Protein AF-A0A7K2P2Z9-F1 (afdb_monomer_lite)

Sequence (95 aa):
ADAFGSALAPVACEARIVERDGGLELGLLARYTSRPPTVELYTDTIDLAERVVDARGWRDWYPPGSVRAAALAHEAVHVHLHHGPAKAALKRALG

Foldseek 3Di:
DVVLVVPDDQFAQPAAEDEDAPCVVVVDQWDFDVVPTYIYGHVNVLVVVVVVCVVVVVCVVQPPCSSVVVRRSVNRVVCCCPPHPVVVVVVVVVD

Radius of gyration: 15.0 Å; chains: 1; bounding box: 35×28×38 Å

Structure (mmCIF, N/CA/C/O backbone):
data_AF-A0A7K2P2Z9-F1
#
_entry.id   AF-A0A7K2P2Z9-F1
#
loop_
_atom_site.group_PDB
_atom_site.id
_atom_site.type_symbol
_atom_site.label_atom_id
_atom_site.label_alt_id
_atom_site.label_comp_id
_atom_site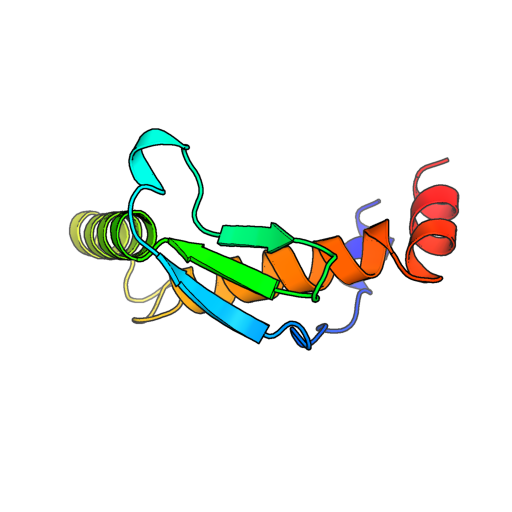.label_asym_id
_atom_site.label_entity_id
_atom_site.label_seq_id
_atom_site.pdbx_PDB_ins_code
_atom_site.Cartn_x
_atom_site.Cartn_y
_atom_site.Cartn_z
_atom_site.occupancy
_atom_site.B_iso_or_equiv
_atom_site.auth_seq_id
_atom_site.auth_comp_id
_atom_site.auth_asym_id
_atom_site.auth_atom_id
_atom_site.pdbx_PDB_model_num
ATOM 1 N N . ALA A 1 1 ? -1.915 -4.751 -22.361 1.00 70.62 1 ALA A N 1
ATOM 2 C CA . ALA A 1 1 ? -1.636 -4.418 -20.948 1.00 70.62 1 ALA A CA 1
ATOM 3 C C . ALA A 1 1 ? -1.896 -5.611 -20.026 1.00 70.62 1 ALA A C 1
ATOM 5 O O . ALA A 1 1 ? -0.964 -6.054 -19.369 1.00 70.62 1 ALA A O 1
ATOM 6 N N . ASP A 1 2 ? -3.103 -6.181 -20.035 1.00 82.62 2 ASP A N 1
ATOM 7 C CA . ASP A 1 2 ? -3.527 -7.220 -19.078 1.00 82.62 2 ASP A CA 1
ATOM 8 C C . ASP A 1 2 ? -2.620 -8.456 -19.062 1.00 82.62 2 ASP A C 1
ATOM 10 O O . ASP A 1 2 ? -2.115 -8.831 -18.010 1.00 82.62 2 ASP A O 1
ATOM 14 N N . ALA A 1 3 ? -2.300 -9.016 -20.234 1.00 86.50 3 ALA A N 1
ATOM 15 C CA . ALA A 1 3 ? -1.401 -10.169 -20.341 1.00 86.50 3 ALA A CA 1
ATOM 16 C C . ALA A 1 3 ? 0.008 -9.903 -19.773 1.00 86.50 3 ALA A C 1
ATOM 18 O O . ALA A 1 3 ? 0.629 -10.810 -19.226 1.00 86.50 3 ALA A O 1
ATOM 19 N N . PHE A 1 4 ? 0.509 -8.665 -19.872 1.00 85.69 4 PHE A N 1
ATOM 20 C CA . PHE A 1 4 ? 1.789 -8.286 -19.268 1.00 85.69 4 PHE A CA 1
ATOM 21 C C . PHE A 1 4 ? 1.683 -8.258 -17.740 1.00 85.69 4 PHE A C 1
ATOM 23 O O . PHE A 1 4 ? 2.544 -8.809 -17.063 1.00 85.69 4 PHE A O 1
ATOM 30 N N . GLY A 1 5 ? 0.616 -7.654 -17.204 1.00 84.00 5 GLY A N 1
ATOM 31 C CA . GLY A 1 5 ? 0.368 -7.601 -15.763 1.00 84.00 5 GLY A CA 1
ATOM 32 C C . GLY A 1 5 ? 0.193 -8.990 -15.147 1.00 84.00 5 GLY A C 1
ATOM 33 O O . GLY A 1 5 ? 0.817 -9.287 -14.135 1.00 84.00 5 GLY A O 1
ATOM 34 N N . SER A 1 6 ? -0.581 -9.872 -15.787 1.00 86.75 6 SER A N 1
ATOM 35 C CA . SER A 1 6 ? -0.805 -11.244 -15.308 1.00 86.75 6 SER A CA 1
ATOM 36 C C . SER A 1 6 ? 0.445 -12.127 -15.348 1.00 86.75 6 SER A C 1
ATOM 38 O O . SER A 1 6 ? 0.534 -13.081 -14.583 1.00 86.75 6 SER A O 1
ATOM 40 N N . ALA A 1 7 ? 1.399 -11.831 -16.236 1.00 88.31 7 ALA A N 1
ATOM 41 C CA . ALA A 1 7 ? 2.663 -12.558 -16.339 1.00 88.31 7 ALA A CA 1
ATOM 42 C C . ALA A 1 7 ? 3.776 -11.971 -15.452 1.00 88.31 7 ALA A C 1
ATOM 44 O O . ALA A 1 7 ? 4.873 -12.533 -15.400 1.00 88.31 7 ALA A O 1
ATOM 45 N N . LEU A 1 8 ? 3.533 -10.836 -14.785 1.00 86.12 8 LEU A N 1
ATOM 46 C CA . LEU A 1 8 ? 4.540 -10.190 -13.955 1.00 86.12 8 LEU A CA 1
ATOM 47 C C . LEU A 1 8 ? 4.799 -11.043 -12.710 1.00 86.12 8 LEU A C 1
ATOM 49 O O . LEU A 1 8 ? 3.909 -11.265 -11.890 1.00 86.12 8 LEU A O 1
ATOM 53 N N . ALA A 1 9 ? 6.037 -11.513 -12.568 1.00 87.81 9 ALA A N 1
ATOM 54 C CA . ALA A 1 9 ? 6.455 -12.212 -11.363 1.00 87.81 9 ALA A CA 1
ATOM 55 C C . ALA A 1 9 ? 6.352 -11.274 -10.144 1.00 87.81 9 ALA A C 1
ATOM 57 O O . ALA A 1 9 ? 6.607 -10.074 -10.283 1.00 87.81 9 ALA A O 1
ATOM 58 N N . PRO A 1 10 ? 6.028 -11.796 -8.946 1.00 85.00 10 PRO A N 1
ATOM 59 C CA . PRO A 1 10 ? 6.076 -11.008 -7.723 1.00 85.00 10 PRO A CA 1
ATOM 60 C C . PRO A 1 10 ? 7.439 -10.330 -7.561 1.00 85.00 10 PRO A C 1
ATOM 62 O O . PRO A 1 10 ? 8.481 -10.978 -7.670 1.00 85.00 10 PRO A O 1
ATOM 65 N N . VAL A 1 11 ? 7.427 -9.024 -7.296 1.00 87.75 11 VAL A N 1
ATOM 66 C CA . VAL A 1 11 ? 8.642 -8.233 -7.084 1.00 87.75 11 VAL A CA 1
ATOM 67 C C . VAL A 1 11 ? 8.756 -7.897 -5.605 1.00 87.75 11 VAL A C 1
ATOM 69 O O . VAL A 1 11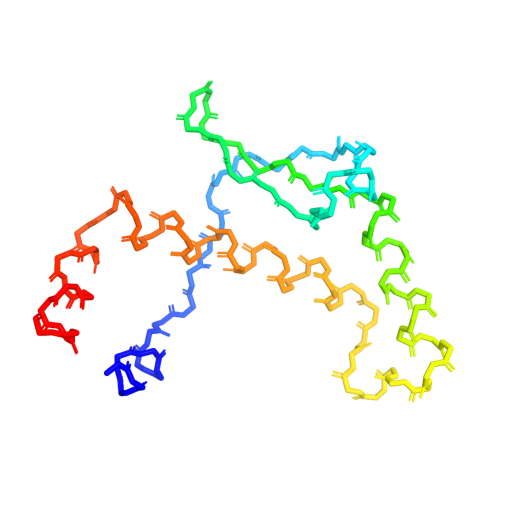 ? 7.825 -7.351 -5.014 1.00 87.75 11 VAL A O 1
ATOM 72 N N . ALA A 1 12 ? 9.899 -8.219 -5.005 1.00 84.38 12 ALA A N 1
ATOM 73 C CA . ALA A 1 12 ? 10.188 -7.832 -3.632 1.00 84.38 12 ALA A CA 1
ATOM 74 C C . ALA A 1 12 ? 10.534 -6.336 -3.547 1.00 84.38 12 ALA A C 1
ATOM 76 O O . ALA A 1 12 ? 11.208 -5.786 -4.419 1.00 84.38 12 ALA A O 1
ATOM 77 N N . CYS A 1 13 ? 10.101 -5.676 -2.472 1.00 84.75 13 CYS A N 1
ATOM 78 C CA . CYS A 1 13 ? 10.533 -4.315 -2.168 1.00 84.75 13 CYS A CA 1
ATOM 79 C C . CYS A 1 13 ? 11.950 -4.345 -1.579 1.00 84.75 13 CYS A C 1
ATOM 81 O O . CYS A 1 13 ? 12.130 -4.731 -0.427 1.00 84.75 13 CYS A O 1
ATOM 83 N N . GLU A 1 14 ? 12.948 -3.913 -2.350 1.00 88.62 14 GLU A N 1
ATOM 84 C CA . GLU A 1 14 ? 14.343 -3.800 -1.883 1.00 88.62 14 GLU A CA 1
ATOM 85 C C . GLU A 1 14 ? 14.658 -2.442 -1.234 1.00 88.62 14 GLU A C 1
ATOM 87 O O . GLU A 1 14 ? 15.699 -2.263 -0.603 1.00 88.62 14 GLU A O 1
ATOM 92 N N . ALA A 1 15 ? 13.764 -1.464 -1.387 1.00 91.56 15 ALA A N 1
ATOM 93 C CA . ALA A 1 15 ? 13.915 -0.146 -0.790 1.00 91.56 15 ALA A CA 1
ATOM 94 C C . ALA A 1 15 ? 13.798 -0.210 0.738 1.00 91.56 15 ALA A C 1
ATOM 96 O O . ALA A 1 15 ? 13.031 -1.002 1.292 1.00 91.56 15 ALA A O 1
ATOM 97 N N . ARG A 1 16 ? 14.513 0.681 1.433 1.00 95.38 16 ARG A N 1
ATOM 98 C CA . ARG A 1 16 ? 14.392 0.813 2.887 1.00 95.38 16 ARG A CA 1
ATOM 99 C C . ARG A 1 16 ? 12.965 1.232 3.243 1.00 95.38 16 ARG A C 1
ATOM 101 O O . ARG A 1 16 ? 12.507 2.265 2.774 1.00 95.38 16 ARG A O 1
ATOM 108 N N . ILE A 1 17 ? 12.290 0.490 4.114 1.00 97.00 17 ILE A N 1
ATOM 109 C CA . ILE A 1 17 ? 10.951 0.861 4.590 1.00 97.00 17 ILE A CA 1
ATOM 110 C C . ILE A 1 17 ? 11.086 1.777 5.807 1.00 97.00 17 ILE A C 1
ATOM 112 O O . ILE A 1 17 ? 11.862 1.497 6.725 1.00 97.00 17 ILE A O 1
ATOM 116 N N . VAL A 1 18 ? 10.343 2.879 5.811 1.00 97.81 18 VAL A N 1
ATOM 117 C CA . VAL A 1 18 ? 10.298 3.844 6.908 1.00 97.81 18 VAL A CA 1
ATOM 118 C C . VAL A 1 18 ? 8.848 4.197 7.201 1.00 97.81 18 VAL A C 1
ATOM 120 O O . VAL A 1 18 ? 8.126 4.636 6.315 1.00 97.81 18 VAL A O 1
ATOM 123 N N . GLU A 1 19 ? 8.431 4.038 8.452 1.00 98.12 19 GLU A N 1
ATOM 124 C CA . GLU A 1 19 ? 7.079 4.392 8.886 1.00 98.12 19 GLU A CA 1
ATOM 125 C C . GLU A 1 19 ? 6.966 5.896 9.174 1.00 98.12 19 GLU A C 1
ATOM 127 O O . GLU A 1 19 ? 7.907 6.541 9.669 1.00 98.12 19 GLU A O 1
ATOM 132 N N . ARG A 1 20 ? 5.827 6.467 8.785 1.00 97.88 20 ARG A N 1
ATOM 133 C CA . ARG A 1 20 ? 5.489 7.890 8.879 1.00 97.88 20 ARG A CA 1
ATOM 134 C C . ARG A 1 20 ? 3.997 8.046 9.158 1.00 97.88 20 ARG A C 1
ATOM 136 O O . ARG A 1 20 ? 3.220 7.180 8.794 1.00 97.88 20 ARG A O 1
ATOM 143 N N . ASP A 1 21 ? 3.608 9.184 9.711 1.00 96.25 21 ASP A N 1
ATOM 144 C CA . ASP A 1 21 ? 2.211 9.630 9.736 1.00 96.25 21 ASP A CA 1
ATOM 145 C C . ASP A 1 21 ? 1.980 10.717 8.670 1.00 96.25 21 ASP A C 1
ATOM 147 O O . ASP A 1 21 ? 2.904 11.075 7.929 1.00 96.25 21 ASP A O 1
ATOM 151 N N . GLY A 1 22 ? 0.756 11.247 8.584 1.00 97.12 22 GLY A N 1
ATOM 152 C CA . GLY A 1 22 ? 0.375 12.303 7.640 1.00 97.12 22 GLY A CA 1
ATOM 153 C C . GLY A 1 22 ? -0.044 11.774 6.268 1.00 97.12 22 GLY A C 1
ATOM 154 O O . GLY A 1 22 ? -0.282 12.556 5.347 1.00 97.12 22 GLY A O 1
ATOM 155 N N . GLY A 1 23 ? -0.165 10.453 6.102 1.00 97.56 23 GLY A N 1
ATOM 156 C CA . GLY A 1 23 ? -0.663 9.873 4.860 1.00 97.56 23 GLY A CA 1
ATOM 157 C C . GLY A 1 23 ? -2.113 10.250 4.593 1.00 97.56 23 GLY A C 1
ATOM 158 O O . GLY A 1 23 ? -2.488 10.394 3.433 1.00 97.56 23 GLY A O 1
ATOM 159 N N . LEU A 1 24 ? -2.915 10.483 5.638 1.00 97.69 24 LEU A N 1
ATOM 160 C CA . LEU A 1 24 ? -4.329 10.831 5.481 1.00 97.69 24 LEU A CA 1
ATOM 161 C C . LEU A 1 24 ? -4.503 12.194 4.810 1.00 97.69 24 LEU A C 1
ATOM 163 O O . LEU A 1 24 ? -5.361 12.358 3.946 1.00 97.69 24 LEU A O 1
ATOM 167 N N . GLU A 1 25 ? -3.657 13.154 5.176 1.00 97.56 25 GLU A N 1
ATOM 168 C CA . GLU A 1 25 ? -3.635 14.502 4.602 1.00 97.56 25 GLU A CA 1
ATOM 169 C C . GLU A 1 25 ? -3.142 14.480 3.150 1.00 97.56 25 GLU A C 1
ATOM 171 O O . GLU A 1 25 ? -3.598 15.262 2.316 1.00 97.56 25 GLU A O 1
ATOM 176 N N . LEU A 1 26 ? -2.226 13.558 2.842 1.00 96.88 26 LEU A N 1
ATOM 177 C CA . LEU A 1 26 ? -1.655 13.372 1.509 1.00 96.88 26 LEU A CA 1
ATOM 178 C C . LEU A 1 26 ? -2.490 12.445 0.610 1.00 96.88 26 LEU A C 1
ATOM 180 O O . LEU A 1 26 ? -2.267 12.415 -0.600 1.00 96.88 26 LEU A O 1
ATOM 184 N N . GLY A 1 27 ? -3.422 11.677 1.178 1.00 96.81 27 GLY A N 1
ATOM 185 C CA . GLY A 1 27 ? -4.142 10.609 0.486 1.00 96.81 27 GLY A CA 1
ATOM 186 C C . GLY A 1 27 ? -3.243 9.440 0.060 1.00 96.81 27 GLY A C 1
ATOM 187 O O . GLY A 1 27 ? -3.460 8.867 -1.007 1.00 96.81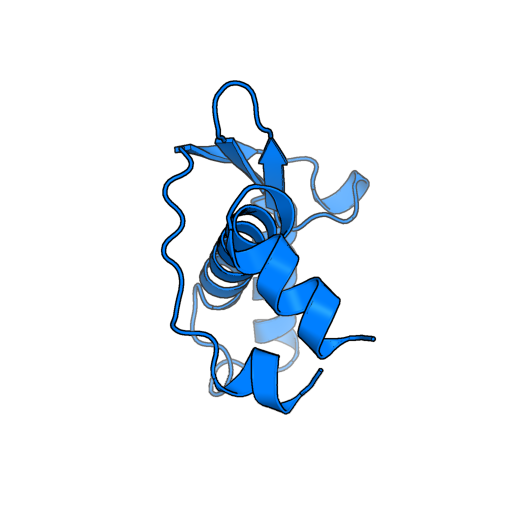 27 GLY A O 1
ATOM 188 N N . LEU A 1 28 ? -2.220 9.099 0.852 1.00 97.56 28 LEU A N 1
ATOM 189 C CA . LEU A 1 28 ? -1.205 8.097 0.511 1.00 97.56 28 LEU A CA 1
ATOM 190 C C . LEU A 1 28 ? -1.136 6.968 1.542 1.00 97.56 28 LEU A C 1
ATOM 192 O O . LEU A 1 28 ? -1.051 7.208 2.739 1.00 97.56 28 LEU A O 1
ATOM 196 N N . LEU A 1 29 ? -1.077 5.725 1.056 1.00 97.88 29 LEU A N 1
ATOM 197 C CA . LEU A 1 29 ? -0.746 4.543 1.869 1.00 97.88 29 LEU A CA 1
ATOM 198 C C . LEU A 1 29 ? 0.771 4.353 1.975 1.00 97.88 29 LEU A C 1
ATOM 200 O O . LEU A 1 29 ? 1.296 3.991 3.026 1.00 97.88 29 LEU A O 1
ATOM 204 N N . ALA A 1 30 ? 1.474 4.601 0.872 1.00 97.81 30 ALA A N 1
ATOM 205 C CA . ALA A 1 30 ? 2.920 4.549 0.783 1.00 97.81 30 ALA A CA 1
ATOM 206 C C . ALA A 1 30 ? 3.422 5.501 -0.309 1.00 97.81 30 ALA A C 1
ATOM 208 O O . ALA A 1 30 ? 2.638 6.015 -1.111 1.00 97.81 30 ALA A O 1
ATOM 209 N N . ARG A 1 31 ? 4.732 5.751 -0.315 1.00 95.81 31 ARG A N 1
ATOM 210 C CA . ARG A 1 31 ? 5.419 6.479 -1.380 1.00 95.81 31 ARG A CA 1
ATOM 211 C C . ARG A 1 31 ? 6.880 6.069 -1.478 1.00 95.81 31 ARG A C 1
ATOM 213 O O . ARG A 1 31 ? 7.621 6.152 -0.498 1.00 95.81 31 ARG A O 1
ATOM 220 N N . TYR A 1 32 ? 7.329 5.735 -2.682 1.00 94.56 32 TYR A N 1
ATOM 221 C CA . TYR A 1 32 ? 8.747 5.576 -2.980 1.00 94.56 32 TYR A CA 1
ATOM 222 C C . TYR A 1 32 ? 9.481 6.915 -3.179 1.00 94.56 32 TYR A C 1
ATOM 224 O O . TYR A 1 32 ? 9.023 7.822 -3.877 1.00 94.56 32 TYR A O 1
ATOM 232 N N . THR A 1 33 ? 10.693 7.005 -2.634 1.00 92.31 33 THR A N 1
ATOM 233 C CA . THR A 1 33 ? 11.676 8.062 -2.892 1.00 92.31 33 THR A CA 1
ATOM 234 C C . THR A 1 33 ? 12.997 7.435 -3.344 1.00 92.31 33 THR A C 1
ATOM 236 O O . THR A 1 33 ? 13.365 6.346 -2.913 1.00 92.31 33 THR A O 1
ATOM 239 N N . SER A 1 34 ? 13.716 8.090 -4.260 1.00 88.81 34 SER A N 1
ATOM 240 C CA . SER A 1 34 ? 14.821 7.457 -5.001 1.00 88.81 34 SER A CA 1
ATOM 241 C C . SER A 1 34 ? 16.229 7.725 -4.452 1.00 88.81 34 SER A C 1
ATOM 243 O O . SER A 1 34 ? 17.186 7.129 -4.948 1.00 88.81 34 SER A O 1
ATOM 245 N N . ARG A 1 35 ? 16.402 8.624 -3.468 1.00 88.56 35 ARG A N 1
ATOM 246 C CA . ARG A 1 35 ? 17.725 9.077 -2.985 1.00 88.56 35 ARG A CA 1
ATOM 247 C C . ARG A 1 35 ? 17.736 9.342 -1.463 1.00 88.56 35 ARG A C 1
ATOM 249 O O . ARG A 1 35 ? 17.478 10.476 -1.066 1.00 88.56 35 ARG A O 1
ATOM 256 N N . PRO A 1 36 ? 18.087 8.346 -0.622 1.00 89.81 36 PRO A N 1
ATOM 257 C CA . PRO A 1 36 ? 18.297 6.936 -0.971 1.00 89.81 36 PRO A CA 1
ATOM 258 C C . PRO A 1 36 ? 16.964 6.218 -1.265 1.00 89.81 36 PRO A C 1
ATOM 260 O O . PRO A 1 36 ? 15.926 6.692 -0.803 1.00 89.81 36 PRO A O 1
ATOM 263 N N . PRO A 1 37 ? 16.973 5.079 -1.987 1.00 92.56 37 PRO A N 1
ATOM 264 C CA . PRO A 1 37 ? 15.790 4.244 -2.208 1.00 92.56 37 PRO A CA 1
ATOM 265 C C . PRO A 1 37 ? 15.053 3.922 -0.902 1.00 92.56 37 PRO A C 1
ATOM 267 O O . PRO A 1 37 ? 15.533 3.137 -0.081 1.00 92.56 37 PRO A O 1
ATOM 270 N N . THR A 1 38 ? 13.894 4.547 -0.708 1.00 95.69 38 THR A N 1
ATOM 271 C CA . THR A 1 38 ? 13.115 4.467 0.531 1.00 95.69 38 THR A CA 1
ATOM 272 C C . THR A 1 38 ? 11.633 4.401 0.204 1.00 95.69 38 THR A C 1
ATOM 274 O O . THR A 1 38 ? 11.152 5.202 -0.591 1.00 95.69 38 THR A O 1
ATOM 277 N N . VAL A 1 39 ? 10.903 3.491 0.840 1.00 96.88 39 VAL A N 1
ATOM 278 C CA . VAL A 1 39 ? 9.440 3.503 0.873 1.00 96.88 39 VAL A CA 1
ATOM 279 C C . VAL A 1 39 ? 9.003 4.098 2.201 1.00 96.88 39 VAL A C 1
ATOM 281 O O . VAL A 1 39 ? 9.246 3.524 3.262 1.00 96.88 39 VAL A O 1
ATOM 284 N N . GLU A 1 40 ? 8.368 5.261 2.136 1.00 97.88 40 GLU A N 1
ATOM 285 C CA . GLU A 1 40 ? 7.633 5.831 3.258 1.00 97.88 40 GLU A CA 1
ATOM 286 C C . GLU A 1 40 ? 6.282 5.120 3.333 1.00 97.88 40 GLU A C 1
ATOM 288 O O . GLU A 1 40 ? 5.524 5.159 2.369 1.00 97.88 40 GLU A O 1
ATOM 293 N N . LEU A 1 41 ? 6.002 4.435 4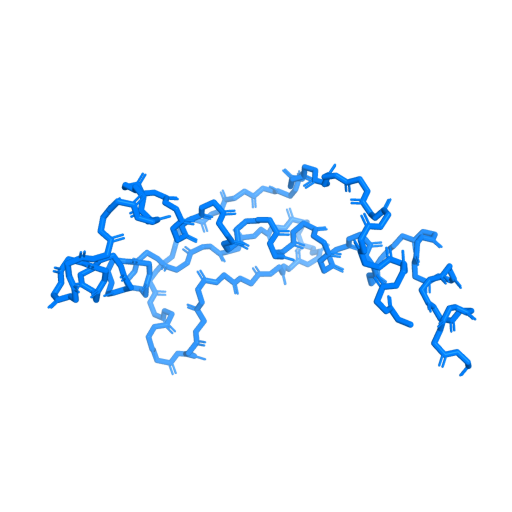.440 1.00 98.12 41 LEU A N 1
ATOM 294 C CA . LEU A 1 41 ? 4.729 3.766 4.698 1.00 98.12 41 LEU A CA 1
ATOM 295 C C . LEU A 1 41 ? 3.942 4.596 5.712 1.00 98.12 41 LEU A C 1
ATOM 297 O O . LEU A 1 41 ? 4.441 4.833 6.815 1.00 98.12 41 LEU A O 1
ATOM 301 N N . TYR A 1 42 ? 2.735 5.022 5.348 1.00 98.56 42 TYR A N 1
ATOM 302 C CA . TYR A 1 42 ? 1.953 5.937 6.173 1.00 98.56 42 TYR A CA 1
ATOM 303 C C . TYR A 1 42 ? 1.003 5.190 7.116 1.00 98.56 42 TYR A C 1
ATOM 305 O O . TYR A 1 42 ? -0.064 4.727 6.706 1.00 98.56 42 TYR A O 1
ATOM 313 N N . THR A 1 43 ? 1.404 5.037 8.377 1.00 98.19 43 THR A N 1
ATOM 314 C CA . THR A 1 43 ? 0.728 4.192 9.372 1.00 98.19 43 THR A CA 1
ATOM 315 C C . THR A 1 43 ? -0.687 4.655 9.687 1.00 98.19 43 THR A C 1
ATOM 317 O O . THR A 1 43 ? -1.593 3.830 9.735 1.00 98.19 43 THR A O 1
ATOM 320 N N . ASP A 1 44 ? -0.915 5.963 9.781 1.00 98.31 44 ASP A N 1
ATOM 321 C CA . ASP A 1 44 ? -2.240 6.557 9.993 1.00 98.31 44 ASP A CA 1
ATOM 322 C C . ASP A 1 44 ? -3.284 6.127 8.941 1.00 98.31 44 ASP A C 1
ATOM 324 O O . ASP A 1 44 ? -4.447 5.850 9.260 1.00 98.31 44 ASP A O 1
ATOM 328 N N . THR A 1 45 ? -2.857 6.027 7.684 1.00 98.31 45 THR A N 1
ATOM 329 C CA . THR A 1 45 ? -3.708 5.656 6.546 1.00 98.31 45 THR A CA 1
ATOM 330 C C . THR A 1 45 ? -3.882 4.151 6.449 1.00 98.31 45 THR A C 1
ATOM 332 O O . THR A 1 45 ? -4.986 3.680 6.166 1.00 98.31 45 THR A O 1
ATOM 335 N N . ILE A 1 46 ? -2.821 3.389 6.734 1.00 98.25 46 ILE A N 1
ATOM 336 C CA . ILE A 1 46 ? -2.896 1.929 6.851 1.00 98.25 46 ILE A CA 1
ATOM 337 C C . ILE A 1 46 ? -3.895 1.548 7.944 1.00 98.25 46 ILE A C 1
ATOM 339 O O . ILE A 1 46 ? -4.812 0.771 7.685 1.00 98.25 46 ILE A O 1
ATOM 343 N N . ASP A 1 47 ? -3.791 2.152 9.125 1.00 98.38 47 ASP A N 1
ATOM 344 C CA . ASP A 1 47 ? -4.683 1.877 10.246 1.00 98.38 47 ASP A CA 1
ATOM 345 C C . ASP A 1 47 ? -6.131 2.254 9.924 1.00 98.38 47 ASP A C 1
ATOM 347 O O . ASP A 1 47 ? -7.061 1.538 10.302 1.00 98.38 47 ASP A O 1
ATOM 351 N N . LEU A 1 48 ? -6.359 3.363 9.208 1.00 98.38 48 LEU A N 1
ATOM 352 C CA . LEU A 1 48 ? -7.701 3.706 8.738 1.00 98.38 48 LEU A CA 1
ATOM 353 C C . LEU A 1 48 ? -8.249 2.643 7.782 1.00 98.38 48 LEU A C 1
ATOM 355 O O . LEU A 1 48 ? -9.398 2.232 7.933 1.00 98.38 48 LEU A O 1
ATOM 359 N N . ALA A 1 49 ? -7.452 2.195 6.816 1.00 98.12 49 ALA A N 1
ATOM 360 C CA . ALA A 1 49 ? -7.871 1.175 5.864 1.00 98.12 49 ALA A CA 1
ATOM 361 C C . ALA A 1 49 ? -8.160 -0.170 6.554 1.00 98.12 49 ALA A C 1
ATOM 363 O O . ALA A 1 49 ? -9.168 -0.803 6.251 1.00 98.12 49 ALA A O 1
ATOM 364 N N . GLU A 1 50 ? -7.351 -0.571 7.535 1.00 98.44 50 GLU A N 1
ATOM 365 C CA . GLU A 1 50 ? -7.606 -1.756 8.360 1.00 98.44 50 GLU A CA 1
ATOM 366 C C . GLU A 1 50 ? -8.930 -1.616 9.137 1.00 98.44 50 GLU A C 1
ATOM 368 O O . GLU A 1 50 ? -9.760 -2.524 9.107 1.00 98.44 50 GLU A O 1
ATOM 373 N N . ARG A 1 51 ? -9.218 -0.441 9.717 1.00 98.38 51 ARG A N 1
ATOM 374 C CA . ARG A 1 51 ? -10.530 -0.174 10.341 1.00 98.38 51 ARG A CA 1
ATOM 375 C C . ARG A 1 51 ? -11.686 -0.227 9.344 1.00 98.38 51 ARG A C 1
ATOM 377 O O . ARG A 1 51 ? -12.787 -0.631 9.713 1.00 98.38 51 ARG A O 1
ATOM 384 N N . VAL A 1 52 ? -11.474 0.178 8.092 1.00 98.38 52 VAL A N 1
ATOM 385 C CA . VAL A 1 52 ? -12.489 0.043 7.034 1.00 98.38 52 VAL A CA 1
ATOM 386 C C . VAL A 1 52 ? -12.745 -1.431 6.726 1.00 98.38 52 VAL A C 1
ATOM 388 O O . VAL A 1 52 ? -13.905 -1.821 6.615 1.00 98.38 52 VAL A O 1
ATOM 391 N N . VAL A 1 53 ? -11.699 -2.257 6.635 1.00 98.44 53 VAL A N 1
ATOM 392 C CA . VAL A 1 53 ? -11.832 -3.712 6.452 1.00 98.44 53 VAL A CA 1
ATOM 393 C C . VAL A 1 53 ? -12.672 -4.319 7.577 1.00 98.44 53 VAL A C 1
ATOM 395 O O . VAL A 1 53 ? -13.607 -5.072 7.296 1.00 98.44 53 VAL A O 1
ATOM 398 N N . ASP A 1 54 ? -12.399 -3.941 8.829 1.00 98.25 54 ASP A N 1
ATOM 399 C CA . ASP A 1 54 ? -13.189 -4.368 9.990 1.00 98.25 54 ASP A CA 1
ATOM 400 C C . ASP A 1 54 ? -14.646 -3.910 9.895 1.00 98.25 54 ASP A C 1
ATOM 402 O O . ASP A 1 54 ? -15.567 -4.723 9.981 1.00 98.25 54 ASP A O 1
ATOM 406 N N . ALA A 1 55 ? -14.873 -2.618 9.649 1.00 98.50 55 ALA A N 1
ATOM 407 C CA . ALA A 1 55 ? -16.209 -2.031 9.583 1.00 98.50 55 ALA A CA 1
ATOM 408 C C . ALA A 1 55 ? -17.076 -2.621 8.459 1.00 98.50 55 ALA A C 1
ATOM 410 O O . ALA A 1 55 ? -18.303 -2.532 8.508 1.00 98.50 55 ALA A O 1
ATOM 411 N N . ARG A 1 56 ? -16.455 -3.206 7.431 1.00 98.31 56 ARG A N 1
ATOM 412 C CA . ARG A 1 56 ? -17.144 -3.863 6.314 1.00 98.31 56 ARG A CA 1
ATOM 413 C C . ARG A 1 56 ? -17.223 -5.382 6.444 1.00 98.31 56 ARG A C 1
ATOM 415 O O . ARG A 1 56 ? -17.836 -6.012 5.586 1.00 98.31 56 ARG A O 1
ATOM 422 N N . GLY A 1 57 ? -16.642 -5.962 7.494 1.00 98.12 57 GLY A N 1
ATOM 423 C CA . GLY A 1 57 ? -16.623 -7.409 7.701 1.00 98.12 57 GLY A CA 1
ATOM 424 C C . GLY A 1 57 ? -15.821 -8.158 6.635 1.00 98.12 57 GLY A C 1
ATOM 425 O O . GLY A 1 57 ? -16.151 -9.290 6.305 1.00 98.12 57 GLY A O 1
ATOM 426 N N . TRP A 1 58 ? -14.781 -7.543 6.065 1.00 98.44 58 TRP A N 1
ATOM 427 C CA . TRP A 1 58 ? -14.020 -8.116 4.945 1.00 98.44 58 TRP A CA 1
ATOM 428 C C . TRP A 1 58 ? -12.803 -8.944 5.367 1.00 98.44 58 TRP A C 1
ATOM 430 O O . TRP A 1 58 ? -11.923 -9.210 4.549 1.00 98.44 58 TRP A O 1
ATOM 440 N N . ARG A 1 59 ? -12.715 -9.359 6.633 1.00 97.62 59 ARG A N 1
ATOM 441 C CA . ARG A 1 59 ? -11.524 -10.043 7.161 1.00 97.62 59 ARG A CA 1
ATOM 442 C C . ARG A 1 59 ? -11.227 -11.386 6.503 1.00 97.62 59 ARG A C 1
ATOM 444 O O . ARG A 1 59 ? -10.057 -11.736 6.381 1.00 97.62 59 ARG A O 1
ATOM 451 N N . ASP A 1 60 ? -12.250 -12.064 5.994 1.00 97.62 60 ASP A N 1
ATOM 452 C CA . ASP A 1 60 ? -12.082 -13.314 5.246 1.00 97.62 60 ASP A CA 1
ATOM 453 C C . ASP A 1 60 ? -11.384 -13.103 3.894 1.00 97.62 60 ASP A C 1
ATOM 455 O O . ASP A 1 60 ? -10.731 -14.009 3.380 1.00 97.62 60 ASP A O 1
ATOM 459 N N . TRP A 1 61 ? -11.501 -11.905 3.312 1.00 97.25 61 TRP A N 1
ATOM 460 C CA . TRP A 1 61 ? -10.824 -11.539 2.064 1.00 97.25 61 TRP A CA 1
ATOM 461 C C . TRP A 1 61 ? -9.504 -10.810 2.309 1.00 97.25 61 TRP A C 1
ATOM 463 O O . TRP A 1 61 ? -8.558 -10.976 1.542 1.00 97.25 61 TRP A O 1
ATOM 473 N N . TYR A 1 62 ? -9.434 -10.023 3.384 1.00 97.38 62 TYR A N 1
ATOM 474 C CA . TYR A 1 62 ? -8.280 -9.206 3.746 1.00 97.38 62 TYR A CA 1
ATOM 475 C C . TYR A 1 62 ? -7.877 -9.464 5.207 1.00 97.38 62 TYR A C 1
ATOM 477 O O . TYR A 1 62 ? -8.233 -8.688 6.108 1.00 97.38 62 TYR A O 1
ATOM 485 N N . PRO A 1 63 ? -7.113 -10.544 5.464 1.00 98.06 63 PRO A N 1
ATOM 486 C CA . PRO A 1 63 ? -6.545 -10.807 6.780 1.00 9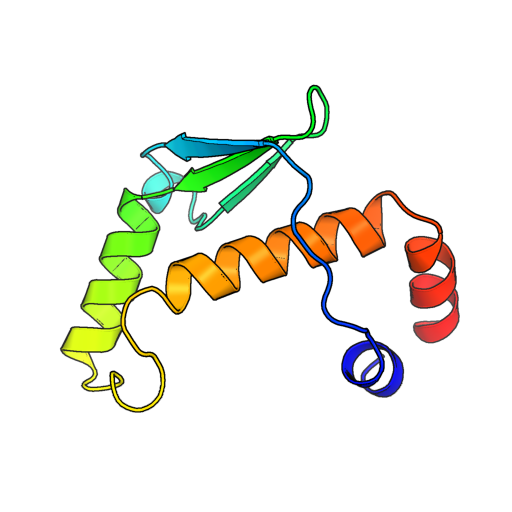8.06 63 PRO A CA 1
ATOM 487 C C . PRO A 1 63 ? -5.707 -9.624 7.300 1.00 98.06 63 PRO A C 1
ATOM 489 O O . PRO A 1 63 ? -5.224 -8.820 6.493 1.00 98.06 63 PRO A O 1
ATOM 492 N N . PRO A 1 64 ? -5.487 -9.508 8.622 1.00 97.69 64 PRO A N 1
ATOM 493 C CA . PRO A 1 64 ? -4.683 -8.429 9.195 1.00 97.69 64 PRO A CA 1
ATOM 494 C C . PRO A 1 64 ? -3.324 -8.261 8.504 1.00 97.69 64 PRO A C 1
ATOM 496 O O . PRO A 1 64 ? -2.604 -9.236 8.283 1.00 97.69 64 PRO A O 1
ATOM 499 N N . GLY A 1 65 ? -2.977 -7.020 8.155 1.00 97.62 65 GLY A N 1
ATOM 500 C CA . GLY A 1 65 ? -1.733 -6.691 7.455 1.00 97.62 65 GLY A CA 1
ATOM 501 C C . GLY A 1 65 ? -1.817 -6.779 5.929 1.00 97.62 65 GLY A C 1
ATOM 502 O O . GLY A 1 65 ? -0.847 -6.429 5.252 1.00 97.62 65 GLY A O 1
ATOM 503 N N . SER A 1 66 ? -2.965 -7.176 5.366 1.00 97.94 66 SER A N 1
ATOM 504 C CA . SER A 1 66 ? -3.185 -7.188 3.913 1.00 97.94 66 SER A CA 1
ATOM 505 C C . SER A 1 66 ? -2.986 -5.811 3.287 1.00 97.94 66 SER A C 1
ATOM 507 O O . SER A 1 66 ? -2.397 -5.714 2.212 1.00 97.94 66 SER A O 1
ATOM 509 N N . VAL A 1 67 ? -3.416 -4.737 3.960 1.00 97.81 67 VAL A N 1
ATOM 510 C CA . VAL A 1 67 ? -3.266 -3.373 3.431 1.00 97.81 67 VAL A CA 1
ATOM 511 C C . VAL A 1 67 ? -1.786 -3.003 3.331 1.00 97.81 67 VAL A C 1
ATOM 513 O O . VAL A 1 67 ? -1.333 -2.521 2.292 1.00 97.81 67 VAL A O 1
ATOM 516 N N . ARG A 1 68 ? -1.005 -3.291 4.379 1.00 97.81 68 ARG A N 1
ATOM 517 C CA . ARG A 1 68 ? 0.447 -3.070 4.380 1.00 97.81 68 ARG A CA 1
ATOM 518 C C . ARG A 1 68 ? 1.129 -3.863 3.269 1.00 97.81 68 ARG A C 1
ATOM 520 O O . ARG A 1 68 ? 1.948 -3.309 2.540 1.00 97.81 68 ARG A O 1
ATOM 527 N N . ALA A 1 69 ? 0.797 -5.146 3.137 1.00 96.62 69 ALA A N 1
ATOM 528 C CA . ALA A 1 69 ? 1.366 -6.002 2.103 1.00 96.62 69 ALA A CA 1
ATOM 529 C C . ALA A 1 69 ? 1.053 -5.468 0.695 1.00 96.62 69 ALA A C 1
ATOM 531 O O . ALA A 1 69 ? 1.951 -5.387 -0.142 1.00 96.62 69 ALA A O 1
ATOM 532 N N . ALA A 1 70 ? -0.189 -5.037 0.459 1.00 95.88 70 ALA A N 1
ATOM 533 C CA . ALA A 1 70 ? -0.610 -4.450 -0.807 1.00 95.88 70 ALA A CA 1
ATOM 534 C C . ALA A 1 70 ? 0.130 -3.139 -1.115 1.00 95.88 70 ALA A C 1
ATOM 536 O O . ALA A 1 70 ? 0.615 -2.971 -2.232 1.00 95.88 70 ALA A O 1
ATOM 537 N N . ALA A 1 71 ? 0.275 -2.243 -0.133 1.00 96.81 71 ALA A N 1
ATOM 538 C CA . ALA A 1 71 ? 1.005 -0.987 -0.302 1.00 96.81 71 ALA A CA 1
ATOM 539 C C . ALA A 1 71 ? 2.481 -1.230 -0.665 1.00 96.81 71 ALA A C 1
ATOM 541 O O . ALA A 1 71 ? 2.998 -0.637 -1.608 1.00 96.81 71 ALA A O 1
ATOM 542 N N . LEU A 1 72 ? 3.155 -2.163 0.015 1.00 95.94 72 LEU A N 1
ATOM 543 C CA . LEU A 1 72 ? 4.549 -2.501 -0.291 1.00 95.94 72 LEU A CA 1
ATOM 544 C C . LEU A 1 72 ? 4.706 -3.173 -1.662 1.00 95.94 72 LEU A C 1
ATOM 546 O O . LEU A 1 72 ? 5.648 -2.861 -2.391 1.00 95.94 72 LEU A O 1
ATOM 550 N N . ALA A 1 73 ? 3.789 -4.071 -2.031 1.00 93.62 73 ALA A N 1
ATOM 551 C CA . ALA A 1 73 ? 3.792 -4.706 -3.347 1.00 93.62 73 ALA A CA 1
ATOM 552 C C . ALA A 1 73 ? 3.562 -3.682 -4.471 1.00 93.62 73 ALA A C 1
ATOM 554 O O . ALA A 1 73 ? 4.224 -3.742 -5.508 1.00 93.62 73 ALA A O 1
ATOM 555 N N . HIS A 1 74 ? 2.667 -2.715 -4.248 1.00 94.00 74 HIS A N 1
ATOM 556 C CA . HIS A 1 74 ? 2.413 -1.609 -5.166 1.00 94.00 74 HIS A CA 1
ATOM 557 C C . HIS A 1 74 ? 3.683 -0.786 -5.418 1.00 94.00 74 HIS A C 1
ATOM 559 O O . HIS A 1 74 ? 4.089 -0.622 -6.570 1.00 94.00 74 HIS A O 1
ATOM 565 N N . GLU A 1 75 ? 4.368 -0.349 -4.359 1.00 94.44 75 GLU A N 1
ATOM 566 C CA . GLU A 1 75 ? 5.613 0.416 -4.494 1.00 94.44 75 GLU A CA 1
ATOM 567 C C . GLU A 1 75 ? 6.731 -0.398 -5.164 1.00 94.44 75 GLU A C 1
ATOM 569 O O . GLU A 1 75 ? 7.438 0.119 -6.032 1.00 94.44 75 GLU A O 1
ATOM 574 N N . ALA A 1 76 ? 6.872 -1.687 -4.834 1.00 92.00 76 ALA A N 1
ATOM 575 C CA . ALA A 1 76 ? 7.864 -2.561 -5.464 1.00 92.00 76 ALA A CA 1
ATOM 576 C C . ALA A 1 76 ? 7.668 -2.644 -6.987 1.00 92.00 76 ALA A C 1
ATOM 578 O O . ALA A 1 76 ? 8.623 -2.510 -7.759 1.00 92.00 76 ALA A O 1
ATOM 579 N N . VAL A 1 77 ? 6.417 -2.806 -7.428 1.00 91.19 77 VAL A N 1
ATOM 580 C CA . VAL A 1 77 ? 6.060 -2.829 -8.850 1.00 91.19 77 VAL A CA 1
ATOM 581 C C . VAL A 1 77 ? 6.282 -1.460 -9.495 1.00 91.19 77 VAL A C 1
ATOM 583 O O . VAL A 1 77 ? 6.850 -1.400 -10.589 1.00 91.19 77 VAL A O 1
ATOM 586 N N . HIS A 1 78 ? 5.930 -0.356 -8.827 1.00 89.38 78 HIS A N 1
ATOM 587 C CA . HIS A 1 78 ? 6.228 0.990 -9.326 1.00 89.38 78 HIS A CA 1
ATOM 588 C C . HIS A 1 78 ? 7.723 1.174 -9.584 1.00 89.38 78 HIS A C 1
ATOM 590 O O . HIS A 1 78 ? 8.116 1.571 -10.683 1.00 89.38 78 HIS A O 1
ATOM 596 N N . VAL A 1 79 ? 8.579 0.830 -8.622 1.00 87.50 79 VAL A N 1
ATOM 597 C CA . VAL A 1 79 ? 10.033 0.948 -8.789 1.00 87.50 79 VAL A CA 1
ATOM 598 C C . VAL A 1 79 ? 10.519 0.099 -9.960 1.00 87.50 79 VAL A C 1
ATOM 600 O O . VAL A 1 79 ? 11.240 0.598 -10.831 1.00 87.50 79 VAL A O 1
ATOM 603 N N . HIS A 1 80 ? 10.079 -1.156 -10.028 1.00 86.25 80 HIS A N 1
ATOM 604 C CA . HIS A 1 80 ? 10.458 -2.088 -11.084 1.00 86.25 80 HIS A CA 1
ATOM 605 C C . HIS A 1 80 ? 10.105 -1.562 -12.483 1.00 86.25 80 HIS A C 1
ATOM 607 O O . HIS A 1 80 ? 10.928 -1.600 -13.405 1.00 86.25 80 HIS A O 1
ATOM 613 N N . LEU A 1 81 ? 8.898 -1.011 -12.634 1.00 86.44 81 LEU A N 1
ATOM 614 C CA . LEU A 1 81 ? 8.370 -0.532 -13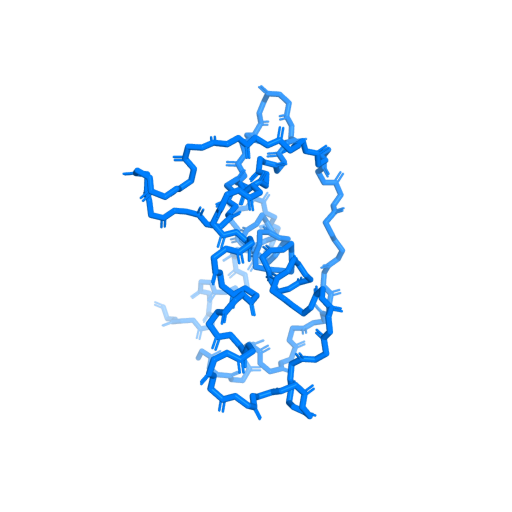.909 1.00 86.44 81 LEU A CA 1
ATOM 615 C C . LEU A 1 81 ? 8.819 0.893 -14.269 1.00 86.44 81 LEU A C 1
ATOM 617 O O . LEU A 1 81 ? 8.795 1.250 -15.448 1.00 86.44 81 LEU A O 1
ATOM 621 N N . HIS A 1 82 ? 9.266 1.712 -13.312 1.00 82.31 82 HIS A N 1
ATOM 622 C CA . HIS A 1 82 ? 9.712 3.087 -13.579 1.00 82.31 82 HIS A CA 1
ATOM 623 C C . HIS A 1 82 ? 11.233 3.260 -13.656 1.00 82.31 82 HIS A C 1
ATOM 625 O O . HIS A 1 82 ? 11.693 4.170 -14.365 1.00 82.31 82 HIS A O 1
ATOM 631 N N . HIS A 1 83 ? 12.006 2.397 -12.988 1.00 74.81 83 HIS A N 1
ATOM 632 C CA . HIS A 1 83 ? 13.456 2.551 -12.824 1.00 74.81 83 HIS A CA 1
ATOM 633 C C . HIS A 1 83 ? 14.296 1.375 -13.357 1.00 74.81 83 HIS A C 1
ATOM 635 O O . HIS A 1 83 ? 15.520 1.468 -13.342 1.00 74.81 83 HIS A O 1
ATOM 641 N N . GLY A 1 84 ? 13.672 0.312 -13.885 1.00 70.88 84 GLY A N 1
ATOM 642 C CA . GLY A 1 84 ? 14.359 -0.877 -14.407 1.00 70.88 84 GLY A CA 1
ATOM 643 C C . GLY A 1 84 ? 14.137 -1.169 -15.903 1.00 70.88 84 GLY A C 1
ATOM 644 O O . GLY A 1 84 ? 13.358 -0.487 -16.577 1.00 70.88 84 GLY A O 1
ATOM 645 N N . PRO A 1 85 ? 14.778 -2.225 -16.444 1.00 73.56 85 PRO A N 1
ATOM 646 C CA . PRO A 1 85 ? 14.597 -2.672 -17.833 1.00 73.56 85 PRO A CA 1
ATOM 647 C C . PRO A 1 85 ? 13.147 -3.078 -18.151 1.00 73.56 85 PRO A C 1
ATOM 649 O O . PRO A 1 85 ? 12.706 -2.975 -19.299 1.00 73.56 85 PRO A O 1
ATOM 652 N N . ALA A 1 86 ? 12.371 -3.459 -17.131 1.00 82.38 86 ALA A N 1
ATOM 653 C CA . ALA A 1 86 ? 10.951 -3.770 -17.253 1.00 82.38 86 ALA A CA 1
ATOM 654 C C . ALA A 1 86 ? 10.112 -2.582 -17.748 1.00 82.38 86 ALA A C 1
ATOM 656 O O . ALA A 1 86 ? 9.106 -2.790 -18.421 1.00 82.38 86 ALA A O 1
ATOM 657 N N . LYS A 1 87 ? 10.574 -1.340 -17.549 1.00 85.56 87 LYS A N 1
ATOM 658 C CA . LYS A 1 87 ? 9.968 -0.139 -18.141 1.00 85.56 87 LYS A CA 1
ATOM 659 C C . LYS A 1 87 ? 9.847 -0.231 -19.659 1.00 85.56 87 LYS A C 1
ATOM 661 O O . LYS A 1 87 ? 8.821 0.125 -20.230 1.00 85.56 87 LYS A O 1
ATOM 666 N N . ALA A 1 88 ? 10.908 -0.686 -20.327 1.00 84.62 88 ALA A N 1
ATOM 667 C CA . ALA A 1 88 ? 10.924 -0.809 -21.781 1.00 84.62 88 ALA A CA 1
ATOM 668 C C . ALA A 1 88 ? 10.036 -1.968 -22.256 1.00 84.62 88 ALA A C 1
ATOM 670 O O . ALA A 1 88 ? 9.407 -1.875 -23.308 1.00 84.62 88 ALA A O 1
ATOM 671 N N . ALA A 1 89 ? 9.963 -3.056 -21.484 1.00 85.62 89 ALA A N 1
ATOM 672 C CA . ALA A 1 89 ? 9.046 -4.159 -21.757 1.00 85.62 89 ALA A CA 1
ATOM 673 C C . ALA A 1 89 ? 7.578 -3.727 -21.618 1.00 85.62 89 ALA A C 1
ATOM 675 O O . ALA A 1 89 ? 6.794 -3.980 -22.529 1.00 85.62 89 ALA A O 1
ATOM 676 N N . LEU A 1 90 ? 7.242 -2.990 -20.554 1.00 86.38 90 LEU A N 1
ATOM 677 C CA . LEU A 1 90 ? 5.908 -2.429 -20.359 1.00 86.38 90 LEU A CA 1
ATOM 678 C C . LEU A 1 90 ? 5.535 -1.475 -21.495 1.00 86.38 90 LEU A C 1
ATOM 680 O O . LEU A 1 90 ? 4.478 -1.640 -22.087 1.00 86.38 90 LEU A O 1
ATOM 684 N N . LYS A 1 91 ? 6.410 -0.520 -21.845 1.00 86.06 91 LYS A N 1
ATOM 685 C CA . LYS A 1 91 ? 6.160 0.408 -22.962 1.00 86.06 91 LYS A CA 1
ATOM 686 C C . LYS A 1 91 ? 5.814 -0.336 -24.252 1.00 86.06 91 LYS A C 1
ATOM 688 O O . LYS A 1 91 ? 4.793 -0.047 -24.854 1.00 86.06 91 LYS A O 1
ATOM 693 N N . ARG A 1 92 ? 6.605 -1.350 -24.619 1.00 86.94 92 ARG A N 1
ATOM 694 C CA . ARG A 1 92 ? 6.333 -2.181 -25.806 1.00 86.94 92 ARG A CA 1
ATOM 695 C C . ARG A 1 92 ? 4.994 -2.919 -25.731 1.00 86.94 92 ARG A C 1
ATOM 697 O O . ARG A 1 92 ? 4.356 -3.109 -26.756 1.00 86.94 92 ARG A O 1
ATOM 704 N N . ALA A 1 93 ? 4.572 -3.345 -24.543 1.00 86.31 93 ALA A N 1
ATOM 705 C CA . ALA A 1 93 ? 3.299 -4.039 -24.342 1.00 86.31 93 ALA A CA 1
ATOM 706 C C . ALA A 1 93 ? 2.072 -3.104 -24.330 1.00 86.31 93 ALA A C 1
ATOM 708 O O . ALA A 1 93 ? 0.937 -3.591 -24.360 1.00 86.31 93 ALA A O 1
ATOM 709 N N . LEU A 1 94 ? 2.287 -1.789 -24.234 1.00 86.19 94 LEU A N 1
ATOM 710 C CA . LEU A 1 94 ? 1.234 -0.772 -24.240 1.00 86.19 94 LEU A CA 1
ATOM 711 C C . LEU A 1 94 ? 1.033 -0.108 -25.612 1.00 86.19 94 LEU A C 1
ATOM 713 O O . LEU A 1 94 ? -0.029 0.474 -25.813 1.00 86.19 94 LEU A O 1
ATOM 717 N N . GLY A 1 95 ? 1.986 -0.258 -26.542 1.00 80.06 95 GLY A N 1
ATOM 718 C CA . GLY A 1 95 ? 1.980 0.405 -27.852 1.00 80.06 95 GLY A CA 1
ATOM 719 C C . GLY A 1 95 ? 2.825 1.665 -27.830 1.00 80.06 95 GLY A C 1
ATOM 720 O O . GLY A 1 95 ? 2.280 2.725 -27.460 1.00 80.06 95 GLY A O 1
#

pLDDT: mean 92.33, std 6.83, range [70.62, 98.56]

Secondary structure (DSSP, 8-state):
-HHHHHTPPP----SEEEEES-HHHHT-SEEEEETTEEEEEEHHHHHHHHHHHHHTT-TTTS-TTHHHHHHHHHHHHHHHHHHSTHHHHHHHHH-